Protein AF-A0A1C5CI65-F1 (afdb_monomer)

Nearest PDB structures (foldseek):
  3lof-assembly1_B  TM=4.273E-01  e=8.025E+00  Homo sapiens
  5iz2-assembly1_B  TM=3.175E-01  e=6.373E+00  Trichonephila clavipes

Structure (mmCIF, N/CA/C/O backbone):
data_AF-A0A1C5CI65-F1
#
_entry.id   AF-A0A1C5CI65-F1
#
loop_
_atom_site.group_PDB
_atom_site.id
_atom_site.type_symbol
_atom_site.label_atom_id
_atom_site.label_alt_id
_atom_site.label_comp_id
_atom_site.label_asym_id
_atom_site.label_entity_id
_atom_site.label_seq_id
_atom_site.pdbx_PDB_ins_code
_atom_site.Cartn_x
_atom_site.Cartn_y
_atom_site.Cartn_z
_atom_site.occupancy
_atom_site.B_iso_or_equiv
_atom_site.auth_seq_id
_atom_site.auth_comp_id
_atom_site.auth_asym_id
_atom_site.auth_atom_id
_atom_site.pdbx_PDB_model_num
ATOM 1 N N . MET A 1 1 ? -2.243 -20.666 37.952 1.00 48.06 1 MET A N 1
ATOM 2 C CA . MET A 1 1 ? -2.089 -19.317 37.384 1.00 48.06 1 MET A CA 1
ATOM 3 C C . MET A 1 1 ? -2.146 -19.504 35.888 1.00 48.06 1 MET A C 1
ATOM 5 O O . MET A 1 1 ? -1.160 -19.945 35.320 1.00 48.06 1 MET A O 1
ATOM 9 N N . SER A 1 2 ? -3.332 -19.354 35.304 1.00 51.12 2 SER A N 1
ATOM 10 C CA . SER A 1 2 ? -3.452 -19.287 33.848 1.00 51.12 2 SER A CA 1
ATOM 11 C C . SER A 1 2 ? -2.736 -18.017 33.397 1.00 51.12 2 SER A C 1
ATOM 13 O O . SER A 1 2 ? -2.937 -16.977 34.024 1.00 51.12 2 SER A O 1
ATOM 15 N N . ASP A 1 3 ? -1.868 -18.130 32.398 1.00 47.41 3 ASP A N 1
ATOM 16 C CA . ASP A 1 3 ? -1.256 -16.986 31.724 1.00 47.41 3 ASP A CA 1
ATOM 17 C C . ASP A 1 3 ? -2.387 -16.286 30.954 1.00 47.41 3 ASP A C 1
ATOM 19 O O . ASP A 1 3 ? -3.015 -16.945 30.121 1.00 47.41 3 ASP A O 1
ATOM 23 N N . PRO A 1 4 ? -2.781 -15.046 31.294 1.00 58.44 4 PRO A N 1
ATOM 24 C CA . PRO A 1 4 ? -3.797 -14.342 30.536 1.00 58.44 4 PRO A CA 1
ATOM 25 C C . PRO A 1 4 ? -3.146 -13.912 29.226 1.00 58.44 4 PRO A C 1
ATOM 27 O O . PRO A 1 4 ? -2.508 -12.865 29.159 1.00 58.44 4 PRO A O 1
ATOM 30 N N . ASP A 1 5 ? -3.259 -14.799 28.241 1.00 54.72 5 ASP A N 1
ATOM 31 C CA . ASP A 1 5 ? -3.178 -14.560 26.808 1.00 54.72 5 ASP A CA 1
ATOM 32 C C . ASP A 1 5 ? -3.011 -13.078 26.455 1.00 54.72 5 ASP A C 1
ATOM 34 O O . ASP A 1 5 ? -3.893 -12.259 26.720 1.00 54.72 5 ASP A O 1
ATOM 38 N N . ILE A 1 6 ? -1.876 -12.753 25.830 1.00 64.12 6 ILE A N 1
ATOM 39 C CA . ILE A 1 6 ? -1.660 -11.499 25.107 1.00 64.12 6 ILE A CA 1
ATOM 40 C C . ILE A 1 6 ? -2.736 -11.423 24.018 1.00 64.12 6 ILE A C 1
ATOM 42 O O . ILE A 1 6 ? -2.535 -11.837 22.876 1.00 64.12 6 ILE A O 1
ATOM 46 N N . GLU A 1 7 ? -3.921 -10.948 24.379 1.00 70.88 7 GLU A N 1
ATOM 47 C CA . GLU A 1 7 ? -4.958 -10.615 23.427 1.00 70.88 7 GLU A CA 1
ATOM 48 C C . GLU A 1 7 ? -4.461 -9.364 22.707 1.00 70.88 7 GLU A C 1
ATOM 50 O O . GLU A 1 7 ? -4.508 -8.252 23.231 1.00 70.88 7 GLU A O 1
ATOM 55 N N . VAL A 1 8 ? -3.852 -9.574 21.536 1.00 74.31 8 VAL A N 1
ATOM 56 C CA . VAL A 1 8 ? -3.401 -8.474 20.685 1.00 74.31 8 VAL A CA 1
ATOM 57 C C . VAL A 1 8 ? -4.632 -7.656 20.332 1.00 74.31 8 VAL A C 1
ATOM 59 O O . VAL A 1 8 ? -5.553 -8.178 19.692 1.00 74.31 8 VAL A O 1
ATOM 62 N N . ASP A 1 9 ? -4.613 -6.399 20.767 1.00 89.12 9 ASP A N 1
ATOM 63 C CA . ASP A 1 9 ? -5.658 -5.418 20.521 1.00 89.12 9 ASP A CA 1
ATOM 64 C C . ASP A 1 9 ? -6.093 -5.429 19.034 1.00 89.12 9 ASP A C 1
ATOM 66 O O . ASP A 1 9 ? -5.241 -5.541 18.140 1.00 89.12 9 ASP A O 1
ATOM 70 N N . PRO A 1 10 ? -7.407 -5.380 18.729 1.00 91.56 10 PRO A N 1
ATOM 71 C CA . PRO A 1 10 ? -7.894 -5.499 17.357 1.00 91.56 10 PRO A CA 1
ATOM 72 C C . PRO A 1 10 ? -7.297 -4.472 16.389 1.00 91.56 10 PRO A C 1
ATOM 74 O O . PRO A 1 10 ? -7.037 -4.821 15.236 1.00 91.56 10 PRO A O 1
ATOM 77 N N . LEU A 1 11 ? -7.041 -3.240 16.843 1.00 94.50 11 LEU A N 1
ATOM 78 C CA . LEU A 1 11 ? -6.411 -2.209 16.021 1.00 94.50 11 LEU A CA 1
ATOM 79 C C . LEU A 1 11 ? -4.948 -2.567 15.736 1.00 94.50 11 LEU A C 1
ATOM 81 O O . LEU A 1 11 ? -4.529 -2.511 14.580 1.00 94.50 11 LEU A O 1
ATOM 85 N N . GLU A 1 12 ? -4.192 -3.017 16.741 1.00 95.75 12 GLU A N 1
ATOM 86 C CA . GLU A 1 12 ? -2.820 -3.508 16.529 1.00 95.75 12 GLU A CA 1
ATOM 87 C C . GLU A 1 12 ? -2.777 -4.638 15.505 1.00 95.75 12 GLU A C 1
ATOM 89 O O . GLU A 1 12 ? -1.899 -4.670 14.645 1.00 95.75 12 GLU A O 1
ATOM 94 N N . ARG A 1 13 ? -3.745 -5.560 15.553 1.00 95.94 13 ARG A N 1
ATOM 95 C CA . ARG A 1 13 ? -3.826 -6.656 14.583 1.00 95.94 13 ARG A CA 1
ATOM 96 C C . ARG A 1 13 ? -4.032 -6.134 13.161 1.00 95.94 13 ARG A C 1
ATOM 98 O O . ARG A 1 13 ? -3.336 -6.584 12.258 1.00 95.94 13 ARG A O 1
ATOM 105 N N . VAL A 1 14 ? -4.941 -5.178 12.971 1.00 96.88 14 VAL A N 1
ATOM 106 C CA . VAL A 1 14 ? -5.204 -4.550 11.665 1.00 96.88 14 VAL A CA 1
ATOM 107 C C . VAL A 1 14 ? -3.958 -3.840 11.134 1.00 96.88 14 VAL A C 1
ATOM 109 O O . VAL A 1 14 ? -3.564 -4.065 9.990 1.00 96.88 14 VAL A O 1
ATOM 112 N N . LEU A 1 15 ? -3.300 -3.035 11.971 1.00 98.06 15 LEU A N 1
ATOM 113 C CA . LEU A 1 15 ? -2.089 -2.301 11.596 1.00 98.06 15 LEU A CA 1
ATOM 114 C C . LEU A 1 15 ? -0.927 -3.251 11.273 1.00 98.06 15 LEU A C 1
ATOM 116 O O . 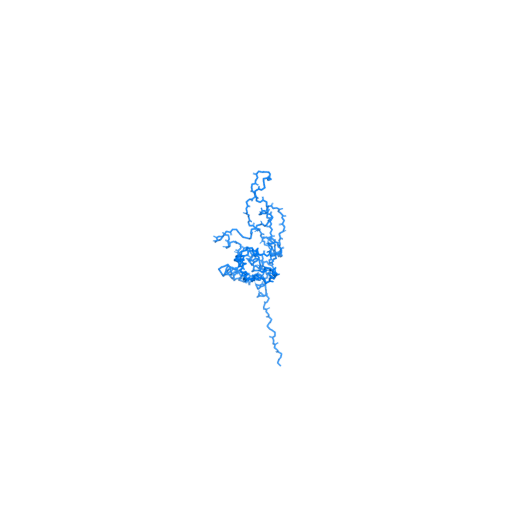LEU A 1 15 ? -0.226 -3.056 10.281 1.00 98.06 15 LEU A O 1
ATOM 120 N N . HIS A 1 16 ? -0.748 -4.314 12.060 1.00 98.19 16 HIS A N 1
ATOM 121 C CA . HIS A 1 16 ? 0.261 -5.340 11.801 1.00 98.19 16 HIS A CA 1
ATOM 122 C C . HIS A 1 16 ? -0.010 -6.123 10.518 1.00 98.19 16 HIS A C 1
ATOM 124 O O . HIS A 1 16 ? 0.928 -6.385 9.768 1.00 98.19 16 HIS A O 1
ATOM 130 N N . SER A 1 17 ? -1.268 -6.467 10.237 1.00 98.19 17 SER A N 1
ATOM 131 C CA . SER A 1 17 ? -1.641 -7.113 8.979 1.00 98.19 17 SER A CA 1
ATOM 132 C C . SER A 1 17 ? -1.355 -6.210 7.780 1.00 98.19 17 SER A C 1
ATOM 134 O O . SER A 1 17 ? -0.710 -6.659 6.838 1.00 98.19 17 SER A O 1
ATOM 136 N N . ALA A 1 18 ? -1.750 -4.935 7.829 1.00 98.56 18 ALA A N 1
ATOM 137 C CA . ALA A 1 18 ? -1.465 -3.979 6.759 1.00 98.56 18 ALA A CA 1
ATOM 138 C C . ALA A 1 18 ? 0.046 -3.804 6.526 1.00 98.56 18 ALA A C 1
ATOM 140 O O . ALA A 1 18 ? 0.506 -3.907 5.390 1.00 98.56 18 ALA A O 1
ATOM 141 N N . ARG A 1 19 ? 0.827 -3.631 7.605 1.00 98.75 19 ARG A N 1
ATOM 142 C CA . ARG A 1 19 ? 2.295 -3.567 7.545 1.00 98.75 19 ARG A CA 1
ATOM 143 C C . ARG A 1 19 ? 2.876 -4.801 6.856 1.00 98.75 19 ARG A C 1
ATOM 145 O O . ARG A 1 19 ? 3.703 -4.670 5.961 1.00 98.75 19 ARG A O 1
ATOM 152 N N . ALA A 1 20 ? 2.456 -5.995 7.275 1.00 98.69 20 ALA A N 1
ATOM 153 C CA . ALA A 1 20 ? 2.985 -7.247 6.745 1.00 98.69 20 ALA A CA 1
ATOM 154 C C . ALA A 1 20 ? 2.703 -7.413 5.244 1.00 98.69 20 ALA A C 1
ATOM 156 O O . ALA A 1 20 ? 3.600 -7.817 4.509 1.00 98.69 20 ALA A O 1
ATOM 157 N N . LEU A 1 21 ? 1.492 -7.070 4.791 1.00 98.81 21 LEU A N 1
ATOM 158 C CA . LEU A 1 21 ? 1.126 -7.140 3.375 1.00 98.81 21 LEU A CA 1
ATOM 159 C C . LEU A 1 21 ? 1.981 -6.184 2.535 1.00 98.81 21 LEU A C 1
ATOM 161 O O . LEU A 1 21 ? 2.608 -6.607 1.571 1.00 98.81 21 LEU A O 1
ATOM 165 N N . VAL A 1 22 ? 2.092 -4.917 2.934 1.00 98.75 22 VAL A N 1
ATOM 166 C CA . VAL A 1 22 ? 2.870 -3.936 2.160 1.00 98.75 22 VAL A CA 1
ATOM 167 C C . VAL A 1 22 ? 4.363 -4.272 2.162 1.00 98.75 22 VAL A C 1
ATOM 169 O O . VAL A 1 22 ? 5.015 -4.163 1.128 1.00 98.75 22 VAL A O 1
ATOM 172 N N . LEU A 1 23 ? 4.916 -4.766 3.275 1.00 98.75 23 LEU A N 1
ATOM 173 C CA . LEU A 1 23 ? 6.298 -5.256 3.300 1.00 98.75 23 LEU A CA 1
ATOM 174 C C . LEU A 1 23 ? 6.515 -6.447 2.359 1.00 98.75 23 LEU A C 1
ATOM 176 O O . LEU A 1 23 ? 7.561 -6.510 1.718 1.00 98.75 23 LEU A O 1
ATOM 180 N N . ALA A 1 24 ? 5.554 -7.368 2.248 1.00 98.62 24 ALA A N 1
ATOM 181 C CA . ALA A 1 24 ? 5.656 -8.494 1.321 1.00 98.62 24 ALA A CA 1
ATOM 182 C C . ALA A 1 24 ? 5.754 -8.022 -0.140 1.00 98.62 24 ALA A C 1
ATOM 184 O O . ALA A 1 24 ? 6.587 -8.523 -0.894 1.00 98.62 24 ALA A O 1
ATOM 185 N N . ASP A 1 25 ? 4.972 -7.011 -0.517 1.00 98.62 25 ASP A N 1
ATOM 186 C CA . ASP A 1 25 ? 5.027 -6.409 -1.851 1.00 98.62 25 ASP A CA 1
ATOM 187 C C . ASP A 1 25 ? 6.324 -5.637 -2.102 1.00 98.62 25 ASP A C 1
ATOM 189 O O . ASP A 1 25 ? 6.906 -5.733 -3.181 1.00 98.62 25 ASP A O 1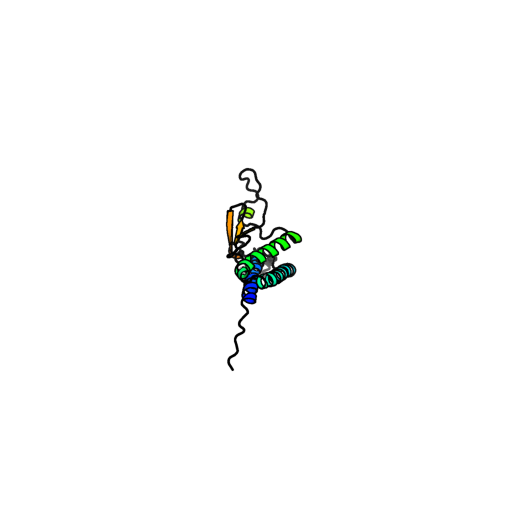
ATOM 193 N N . LEU A 1 26 ? 6.817 -4.901 -1.104 1.00 98.31 26 LEU A N 1
ATOM 194 C CA . LEU A 1 26 ? 8.100 -4.200 -1.196 1.00 98.31 26 LEU A CA 1
ATOM 195 C C . LEU A 1 26 ? 9.274 -5.173 -1.353 1.00 98.31 26 LEU A C 1
ATOM 197 O O . LEU A 1 26 ? 10.230 -4.861 -2.060 1.00 98.31 26 LEU A O 1
ATOM 201 N N . ILE A 1 27 ? 9.211 -6.340 -0.703 1.00 98.00 27 ILE A N 1
ATOM 202 C CA . ILE A 1 27 ? 10.197 -7.416 -0.873 1.00 98.00 27 ILE A CA 1
ATOM 203 C C . ILE A 1 27 ? 10.096 -7.997 -2.284 1.00 98.00 27 ILE A C 1
ATOM 205 O O . ILE A 1 27 ? 11.115 -8.158 -2.945 1.00 98.00 27 ILE A O 1
ATOM 209 N N . ALA A 1 28 ? 8.881 -8.271 -2.765 1.00 96.62 28 ALA A N 1
ATOM 210 C CA . ALA A 1 28 ? 8.660 -8.781 -4.116 1.00 96.62 28 ALA A CA 1
ATOM 211 C C . ALA A 1 28 ? 9.140 -7.810 -5.208 1.00 96.62 28 ALA A C 1
ATOM 213 O O . ALA A 1 28 ? 9.624 -8.243 -6.245 1.00 96.62 28 ALA A O 1
ATOM 214 N N . GLY A 1 29 ? 9.014 -6.504 -4.971 1.00 95.31 29 GLY A N 1
ATOM 215 C CA . GLY A 1 29 ? 9.515 -5.459 -5.861 1.00 95.31 29 GLY A CA 1
ATOM 216 C C . GLY A 1 29 ? 10.974 -5.059 -5.629 1.00 95.31 29 GLY A C 1
ATOM 217 O O . GLY A 1 29 ? 11.377 -4.040 -6.177 1.00 95.31 29 GLY A O 1
ATOM 218 N N . ASP A 1 30 ? 11.723 -5.786 -4.792 1.00 95.38 30 ASP A N 1
ATOM 219 C CA . ASP A 1 30 ? 13.134 -5.535 -4.445 1.00 95.38 30 ASP A CA 1
ATOM 220 C C . ASP A 1 30 ? 13.447 -4.094 -3.980 1.00 95.38 30 ASP A C 1
ATOM 222 O O . ASP A 1 30 ? 14.465 -3.485 -4.306 1.00 95.38 30 ASP A O 1
ATOM 226 N N . VAL A 1 31 ? 12.545 -3.505 -3.189 1.00 96.75 31 VAL A N 1
ATOM 227 C CA . VAL A 1 31 ? 12.685 -2.132 -2.660 1.00 96.75 31 VAL A CA 1
ATOM 228 C C . VAL A 1 31 ? 12.605 -2.054 -1.132 1.00 96.75 31 VAL A C 1
ATOM 230 O O . VAL A 1 31 ? 12.602 -0.958 -0.570 1.00 96.75 31 VAL A O 1
ATOM 233 N N . ALA A 1 32 ? 12.595 -3.189 -0.426 1.00 96.06 32 ALA A N 1
ATOM 234 C CA . ALA A 1 32 ? 12.461 -3.285 1.035 1.00 96.06 32 ALA A CA 1
ATOM 235 C C . ALA A 1 32 ? 13.728 -2.888 1.836 1.00 96.06 32 ALA A C 1
ATOM 237 O O . ALA A 1 32 ? 14.126 -3.558 2.790 1.00 96.06 32 ALA A O 1
ATOM 238 N N . ARG A 1 33 ? 14.373 -1.776 1.475 1.00 95.31 33 ARG A N 1
ATOM 239 C CA . ARG A 1 33 ? 15.503 -1.192 2.221 1.00 95.31 33 ARG A CA 1
ATOM 240 C C . ARG A 1 33 ? 15.036 -0.366 3.420 1.00 95.31 33 ARG A C 1
ATOM 242 O O . ARG A 1 33 ? 13.892 0.083 3.478 1.00 95.31 33 ARG A O 1
ATOM 249 N N . ALA A 1 34 ? 15.942 -0.115 4.363 1.00 97.38 34 ALA A N 1
ATOM 250 C CA . ALA A 1 34 ? 15.631 0.514 5.650 1.00 97.38 34 ALA A CA 1
ATOM 251 C C . ALA A 1 34 ? 14.878 1.854 5.536 1.00 97.38 34 ALA A C 1
ATOM 253 O O . ALA A 1 34 ? 13.934 2.098 6.291 1.00 97.38 34 ALA A O 1
ATOM 254 N N . GLU A 1 35 ? 15.242 2.719 4.583 1.00 96.94 35 GLU A N 1
ATOM 255 C CA . GLU A 1 35 ? 14.556 4.008 4.431 1.00 96.94 35 GLU A CA 1
ATOM 256 C C . GLU A 1 35 ? 13.148 3.849 3.843 1.00 96.94 35 GLU A C 1
ATOM 258 O O . GLU A 1 35 ? 12.290 4.675 4.127 1.00 96.94 35 GLU A O 1
ATOM 263 N N . VAL A 1 36 ? 12.886 2.791 3.067 1.00 97.88 36 VAL A N 1
ATOM 264 C CA . VAL A 1 36 ? 11.545 2.482 2.541 1.00 97.88 36 VAL A CA 1
ATOM 265 C C . VAL A 1 36 ? 10.682 1.842 3.619 1.00 97.88 36 VAL A C 1
ATOM 267 O O . VAL A 1 36 ? 9.533 2.231 3.786 1.00 97.88 36 VAL A O 1
ATOM 270 N N . VAL A 1 37 ? 11.245 0.943 4.430 1.00 97.75 37 VAL A N 1
ATOM 271 C CA . VAL A 1 37 ? 10.551 0.409 5.614 1.00 97.75 37 VAL A CA 1
ATOM 272 C C . VAL A 1 37 ? 10.151 1.545 6.562 1.00 97.75 37 VAL A C 1
ATOM 274 O O . VAL A 1 37 ? 9.060 1.524 7.118 1.00 97.75 37 VAL A O 1
ATOM 277 N N . SER A 1 38 ? 10.976 2.589 6.681 1.00 98.19 38 SER A N 1
ATOM 278 C CA . SER A 1 38 ? 10.626 3.778 7.469 1.00 98.19 38 SER A CA 1
ATOM 279 C C . SER A 1 38 ? 9.384 4.508 6.932 1.00 98.19 38 SER A C 1
ATOM 281 O O . SER A 1 38 ? 8.601 5.009 7.734 1.00 98.19 38 SER A O 1
ATOM 283 N N . LEU A 1 39 ? 9.168 4.527 5.608 1.00 98.38 39 LEU A N 1
ATOM 284 C CA . LEU A 1 39 ? 7.939 5.067 5.006 1.00 98.38 39 LEU A CA 1
ATOM 285 C C . LEU A 1 39 ? 6.716 4.243 5.414 1.00 98.38 39 LEU A C 1
ATOM 287 O O . LEU A 1 39 ? 5.697 4.814 5.782 1.00 98.38 39 LEU A O 1
ATOM 291 N N . VAL A 1 40 ? 6.831 2.910 5.419 1.00 98.62 40 VAL A N 1
ATOM 292 C CA . VAL A 1 40 ? 5.745 2.020 5.867 1.00 98.62 40 VAL A CA 1
ATOM 293 C C . VAL A 1 40 ? 5.361 2.325 7.313 1.00 98.62 40 VAL A C 1
ATOM 295 O O . VAL A 1 40 ? 4.178 2.425 7.632 1.00 98.62 40 VAL A O 1
ATOM 298 N N . GLU A 1 41 ? 6.345 2.504 8.195 1.00 98.44 41 GLU A N 1
ATOM 299 C CA . GLU A 1 41 ? 6.080 2.815 9.602 1.00 98.44 41 GLU A CA 1
ATOM 300 C C . GLU A 1 41 ? 5.447 4.200 9.798 1.00 98.44 41 GLU A C 1
ATOM 302 O O . GLU A 1 41 ? 4.585 4.365 10.668 1.00 98.44 41 GLU A O 1
ATOM 307 N N . GLU A 1 42 ? 5.822 5.184 8.979 1.00 98.19 42 GLU A N 1
ATOM 308 C CA . GLU A 1 42 ? 5.180 6.501 8.946 1.00 98.19 42 GLU A CA 1
ATOM 309 C C . GLU A 1 42 ? 3.707 6.380 8.520 1.00 98.19 42 GLU A C 1
ATOM 311 O O . GLU A 1 42 ? 2.817 6.831 9.247 1.00 98.19 42 GLU A O 1
ATOM 316 N N . SER A 1 43 ? 3.430 5.674 7.419 1.00 98.38 43 SER A N 1
ATOM 317 C CA . SER A 1 43 ? 2.070 5.406 6.936 1.00 98.38 43 SER A CA 1
ATOM 318 C C . SER A 1 43 ? 1.225 4.675 7.983 1.00 98.38 43 SER A C 1
ATOM 320 O O . SER A 1 43 ? 0.118 5.106 8.302 1.00 98.38 43 SER A O 1
ATOM 322 N N . VAL A 1 44 ? 1.744 3.608 8.599 1.00 98.38 44 VAL A N 1
ATOM 323 C CA . VAL A 1 44 ? 1.042 2.858 9.659 1.00 98.38 44 VAL A CA 1
ATOM 324 C C . VAL A 1 44 ? 0.740 3.750 10.867 1.00 98.38 44 VAL A C 1
ATOM 326 O O . VAL A 1 44 ? -0.359 3.684 11.423 1.00 98.38 44 VAL A O 1
ATOM 329 N N . SER A 1 45 ? 1.675 4.621 11.255 1.00 96.62 45 SER A N 1
ATOM 330 C CA . SER A 1 45 ? 1.476 5.571 12.355 1.00 96.62 45 SER A CA 1
ATOM 331 C C . SER A 1 45 ? 0.373 6.586 12.039 1.00 96.62 45 SER A C 1
ATOM 333 O O . SER A 1 45 ? -0.479 6.848 12.890 1.00 96.62 45 SER A O 1
ATOM 335 N N . HIS A 1 46 ? 0.328 7.104 10.808 1.00 95.75 46 HIS A N 1
ATOM 336 C CA . HIS A 1 46 ? -0.759 7.971 10.348 1.00 95.75 46 HIS A CA 1
ATOM 337 C C . HIS A 1 46 ? -2.110 7.239 10.330 1.00 95.75 46 HIS A C 1
ATOM 339 O O . HIS A 1 46 ? -3.119 7.789 10.785 1.00 95.75 46 HIS A O 1
ATOM 345 N N . ARG A 1 47 ? -2.145 5.979 9.871 1.00 97.62 47 ARG A N 1
ATOM 346 C CA . ARG A 1 47 ? -3.390 5.197 9.810 1.00 97.62 47 ARG A CA 1
ATOM 347 C C . ARG A 1 47 ? -3.897 4.741 11.170 1.00 97.62 47 ARG A C 1
ATOM 349 O O . ARG A 1 47 ? -5.112 4.658 11.324 1.00 97.62 47 ARG A O 1
ATOM 356 N N . ARG A 1 48 ? -3.031 4.542 12.172 1.00 97.25 48 ARG A N 1
ATOM 357 C CA . ARG A 1 48 ? -3.470 4.317 13.561 1.00 97.25 48 ARG A CA 1
ATOM 358 C C . ARG A 1 48 ? -4.421 5.418 14.005 1.00 97.25 48 ARG A C 1
ATOM 360 O O . ARG A 1 48 ? -5.557 5.129 14.370 1.00 97.25 48 ARG A O 1
ATOM 367 N N . TRP A 1 49 ? -3.956 6.666 13.949 1.00 93.19 49 TRP A N 1
ATOM 368 C CA . TRP A 1 49 ? -4.743 7.805 14.414 1.00 93.19 49 TRP A CA 1
ATOM 369 C C . TRP A 1 49 ? -6.079 7.892 13.671 1.00 93.19 49 TRP A C 1
ATOM 371 O O . TRP A 1 49 ? -7.119 8.133 14.277 1.00 93.19 49 TRP A O 1
ATOM 381 N N . TRP A 1 50 ? -6.066 7.633 12.363 1.00 94.19 50 TRP A N 1
ATOM 382 C CA . TRP A 1 50 ? -7.269 7.653 11.540 1.00 94.19 50 TRP A CA 1
ATOM 383 C C . TRP A 1 50 ? -8.305 6.595 11.965 1.00 94.19 50 TRP A C 1
ATOM 385 O O . TRP A 1 50 ? -9.475 6.936 12.132 1.00 94.19 50 TRP A O 1
ATOM 395 N N . VAL A 1 51 ? -7.894 5.346 12.222 1.00 95.81 51 VAL A N 1
ATOM 396 C CA . VAL A 1 51 ? -8.812 4.287 12.694 1.00 95.81 51 VAL A CA 1
ATOM 397 C C . VAL A 1 51 ? -9.283 4.537 14.128 1.00 95.81 51 VAL A C 1
ATOM 399 O O . VAL A 1 51 ? -10.423 4.229 14.458 1.00 95.81 51 VAL A O 1
ATOM 402 N N . GLU A 1 52 ? -8.457 5.145 14.983 1.00 94.25 52 GLU A N 1
ATOM 403 C CA . GLU A 1 52 ? -8.897 5.567 16.321 1.00 94.25 52 GLU A CA 1
ATOM 404 C C . GLU A 1 52 ? -10.047 6.585 16.249 1.00 94.25 52 GLU A C 1
ATOM 406 O O . GLU A 1 52 ? -10.921 6.584 17.115 1.00 94.25 52 GLU A O 1
ATOM 411 N N . GLN A 1 53 ? -10.076 7.433 15.212 1.00 94.88 53 GLN A N 1
ATOM 412 C CA . GLN A 1 53 ? -11.195 8.351 14.970 1.00 94.88 53 GLN A CA 1
ATOM 413 C C . GLN A 1 53 ? -12.376 7.677 14.255 1.00 94.88 53 GLN A C 1
ATOM 415 O O . GLN A 1 53 ? -13.518 8.101 14.439 1.00 94.88 53 GLN A O 1
ATOM 420 N N . TRP A 1 54 ? -12.116 6.646 13.446 1.00 95.12 54 TRP A N 1
ATOM 421 C CA . TRP A 1 54 ? -13.129 5.921 12.682 1.00 95.12 54 TRP A CA 1
ATOM 422 C C . TRP A 1 54 ? -12.851 4.406 12.634 1.00 95.12 54 TRP A C 1
ATOM 424 O O . TRP A 1 54 ? -12.220 3.916 11.691 1.00 95.12 54 TRP A O 1
ATOM 434 N N . PRO A 1 55 ? -13.333 3.638 13.632 1.00 94.12 55 PRO A N 1
ATOM 435 C CA . PRO A 1 55 ? -13.019 2.214 13.759 1.00 94.12 55 PRO A CA 1
ATOM 436 C C . PRO A 1 55 ? -13.477 1.351 12.579 1.00 94.12 55 PRO A C 1
ATOM 438 O O . PRO A 1 55 ? -12.803 0.385 12.225 1.00 94.12 55 PRO A O 1
ATOM 441 N N . GLU A 1 56 ? -14.592 1.695 11.927 1.00 94.00 56 GLU A N 1
ATOM 442 C CA . GLU A 1 56 ? -15.081 0.975 10.744 1.00 94.00 56 GLU A CA 1
ATOM 443 C C . GLU A 1 56 ? -14.115 1.089 9.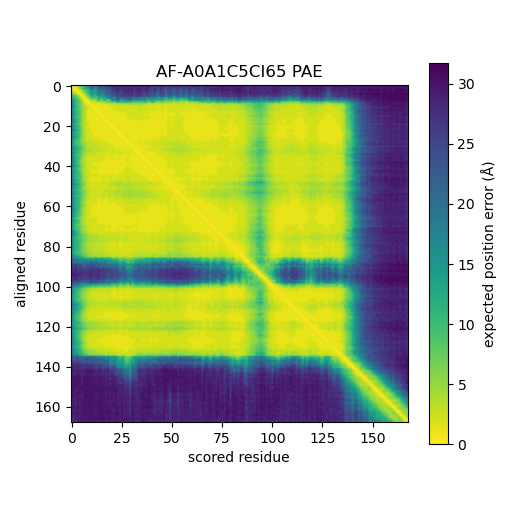554 1.00 94.00 56 GLU A C 1
ATOM 445 O O . GLU A 1 56 ? -14.107 0.227 8.675 1.00 94.00 56 GLU A O 1
ATOM 450 N N . GLY A 1 57 ? -13.249 2.106 9.558 1.00 95.69 57 GLY A N 1
ATOM 451 C CA . GLY A 1 57 ? -12.185 2.282 8.580 1.00 95.69 57 GLY A CA 1
ATOM 452 C C . GLY A 1 57 ? -11.107 1.191 8.622 1.00 95.69 57 GLY A C 1
ATOM 453 O O . GLY A 1 57 ? -10.320 1.082 7.683 1.00 95.69 57 GLY A O 1
ATOM 454 N N . ALA A 1 58 ? -11.077 0.340 9.655 1.00 97.00 58 ALA A N 1
ATOM 455 C CA . ALA A 1 58 ? -10.119 -0.760 9.789 1.00 97.00 58 ALA A CA 1
ATOM 456 C C . ALA A 1 58 ? -10.003 -1.634 8.525 1.00 97.00 58 ALA A C 1
ATOM 458 O O . ALA A 1 58 ? -8.909 -2.075 8.174 1.00 97.00 58 ALA A O 1
ATOM 459 N N . ALA A 1 59 ? -11.110 -1.844 7.808 1.00 96.69 59 ALA A N 1
ATOM 460 C CA . ALA A 1 59 ? -11.130 -2.648 6.588 1.00 96.69 59 ALA A CA 1
ATOM 461 C C . ALA A 1 59 ? -10.344 -2.027 5.415 1.00 96.69 59 ALA A C 1
ATOM 463 O O . ALA A 1 59 ? -10.019 -2.737 4.468 1.00 96.69 59 ALA A O 1
ATOM 464 N N . TYR A 1 60 ? -10.036 -0.726 5.462 1.00 97.81 60 TYR A N 1
ATOM 465 C CA . TYR A 1 60 ? -9.424 0.026 4.354 1.00 97.81 60 TYR A CA 1
ATOM 466 C C . TYR A 1 60 ? -7.930 0.276 4.572 1.00 97.81 60 TYR A C 1
ATOM 468 O O . TYR A 1 60 ? -7.226 0.714 3.666 1.00 97.81 60 TYR A O 1
ATOM 476 N N . VAL A 1 61 ? -7.430 -0.009 5.779 1.00 98.31 61 VAL A N 1
ATOM 477 C CA . VAL A 1 61 ? -6.068 0.335 6.207 1.00 98.31 61 VAL A CA 1
ATOM 478 C C . VAL A 1 61 ? -5.015 -0.258 5.280 1.00 98.31 61 VAL A C 1
ATOM 480 O O . VAL A 1 61 ? -4.074 0.441 4.932 1.00 98.31 61 VAL A O 1
ATOM 483 N N . ALA A 1 62 ? -5.171 -1.510 4.842 1.00 98.56 62 ALA A N 1
ATOM 484 C CA . ALA A 1 62 ? -4.199 -2.135 3.944 1.00 98.56 62 ALA A CA 1
ATOM 485 C C . ALA A 1 62 ? -4.058 -1.370 2.615 1.00 98.56 62 ALA A C 1
ATOM 487 O O . ALA A 1 62 ? -2.938 -1.118 2.178 1.00 98.56 62 ALA A O 1
ATOM 488 N N . GLY A 1 63 ? -5.178 -0.945 2.017 1.00 98.62 63 GLY A N 1
ATOM 489 C CA . GLY A 1 63 ? -5.178 -0.185 0.766 1.00 98.62 63 GLY A CA 1
ATOM 490 C C . GLY A 1 63 ? -4.604 1.216 0.948 1.00 98.62 63 GLY A C 1
ATOM 491 O O . GLY A 1 63 ? -3.780 1.648 0.151 1.00 98.62 63 GLY A O 1
ATOM 492 N N . LEU A 1 64 ? -4.967 1.891 2.042 1.00 98.50 64 LEU A N 1
ATOM 493 C CA . LEU A 1 64 ? -4.462 3.231 2.349 1.00 98.50 64 LEU A CA 1
ATOM 494 C C . LEU A 1 64 ? -2.962 3.238 2.669 1.00 98.50 64 LEU A C 1
ATOM 496 O O . LEU A 1 64 ? -2.258 4.134 2.223 1.00 98.50 64 LEU A O 1
ATOM 500 N N . VAL A 1 65 ? -2.448 2.242 3.403 1.00 98.75 65 VAL A N 1
ATOM 501 C CA . VAL A 1 65 ? -0.999 2.128 3.650 1.00 98.75 65 VAL A CA 1
ATOM 502 C C . VAL A 1 65 ? -0.254 1.873 2.338 1.00 98.75 65 VAL A C 1
ATOM 504 O O . VAL A 1 65 ? 0.797 2.470 2.125 1.00 98.75 65 VAL A O 1
ATOM 507 N N . ALA A 1 66 ? -0.785 1.023 1.452 1.00 98.75 66 ALA A N 1
ATOM 508 C CA . ALA A 1 66 ? -0.176 0.774 0.146 1.00 98.75 66 ALA A CA 1
ATOM 509 C C . ALA A 1 66 ? -0.102 2.054 -0.708 1.00 98.75 66 ALA A C 1
ATOM 511 O O . ALA A 1 66 ? 0.956 2.340 -1.267 1.00 98.75 66 ALA A O 1
ATOM 512 N N . GLN A 1 67 ? -1.180 2.845 -0.741 1.00 98.69 67 GLN A N 1
ATOM 513 C CA . GLN A 1 67 ? -1.228 4.144 -1.425 1.00 98.69 67 GLN A CA 1
ATOM 514 C C . GLN A 1 67 ? -0.253 5.156 -0.813 1.00 98.69 67 GLN A C 1
ATOM 516 O O . GLN A 1 67 ? 0.570 5.712 -1.530 1.00 98.69 67 GLN A O 1
ATOM 521 N N . ASP A 1 68 ? -0.256 5.328 0.515 1.00 98.62 68 ASP A N 1
ATOM 522 C CA . ASP A 1 68 ? 0.656 6.258 1.198 1.00 98.62 68 ASP A CA 1
ATOM 523 C C . ASP A 1 68 ? 2.136 5.932 0.891 1.00 98.62 68 ASP A C 1
ATOM 525 O O . ASP A 1 68 ? 2.961 6.825 0.687 1.00 98.62 68 ASP A O 1
ATOM 529 N N . VAL A 1 69 ? 2.489 4.640 0.871 1.00 98.69 69 VAL A N 1
ATOM 530 C CA . VAL A 1 69 ? 3.850 4.180 0.554 1.00 98.69 69 VAL A CA 1
ATOM 531 C C . VAL A 1 69 ? 4.172 4.398 -0.920 1.00 98.69 69 VAL A C 1
ATOM 533 O O . VAL A 1 69 ? 5.278 4.836 -1.236 1.00 98.69 69 VAL A O 1
ATOM 536 N N . GLN A 1 70 ? 3.226 4.117 -1.816 1.00 98.38 70 GLN A N 1
ATOM 537 C CA . GLN A 1 70 ? 3.372 4.385 -3.242 1.00 98.38 70 GLN A CA 1
ATOM 538 C C . GLN A 1 70 ? 3.615 5.874 -3.510 1.00 98.38 70 GLN A C 1
ATOM 540 O O . GLN A 1 70 ? 4.556 6.201 -4.233 1.00 98.38 70 GLN A O 1
ATOM 545 N N . ASP A 1 71 ? 2.840 6.763 -2.895 1.00 98.06 71 ASP A N 1
ATOM 546 C CA . ASP A 1 71 ? 2.999 8.211 -3.031 1.00 98.06 71 ASP A CA 1
ATOM 547 C C . ASP A 1 71 ? 4.376 8.659 -2.530 1.00 98.06 71 ASP A C 1
ATOM 549 O O . ASP A 1 71 ? 5.128 9.334 -3.240 1.00 98.06 71 ASP A O 1
ATOM 553 N N . ALA A 1 72 ? 4.779 8.197 -1.344 1.00 98.12 72 ALA A N 1
ATOM 554 C CA . ALA A 1 72 ? 6.082 8.530 -0.778 1.00 98.12 72 ALA A CA 1
ATOM 555 C C . ALA A 1 72 ? 7.259 7.994 -1.620 1.00 98.12 72 ALA A C 1
ATOM 557 O O . ALA A 1 72 ? 8.307 8.644 -1.721 1.00 98.12 72 ALA A O 1
ATOM 558 N N . LEU A 1 73 ? 7.111 6.815 -2.232 1.00 97.81 73 LEU A N 1
ATOM 559 C CA . LEU A 1 73 ? 8.087 6.276 -3.179 1.00 97.81 73 LEU A CA 1
ATOM 560 C C . LEU A 1 73 ? 8.106 7.088 -4.475 1.00 97.81 73 LEU A C 1
ATOM 562 O O . LEU A 1 73 ? 9.196 7.419 -4.944 1.00 97.81 73 LEU A O 1
ATOM 566 N N . MET A 1 74 ? 6.944 7.473 -5.006 1.00 96.19 74 MET A N 1
ATOM 567 C CA . MET A 1 74 ? 6.829 8.284 -6.217 1.00 96.19 74 MET A CA 1
ATOM 568 C C . MET A 1 74 ? 7.574 9.609 -6.078 1.00 96.19 74 MET A C 1
ATOM 570 O O . MET A 1 74 ? 8.336 9.981 -6.971 1.00 96.19 74 MET A O 1
ATOM 574 N N . GLU A 1 75 ? 7.416 10.282 -4.941 1.00 96.44 75 GLU A N 1
ATOM 575 C CA . GLU A 1 75 ? 8.074 11.558 -4.663 1.00 96.44 75 GLU A CA 1
ATOM 576 C C . GLU A 1 75 ? 9.602 11.444 -4.528 1.00 96.44 75 GLU A C 1
ATOM 578 O O . GLU A 1 75 ? 10.325 12.370 -4.901 1.00 96.44 75 GLU A O 1
ATOM 583 N N . ARG A 1 76 ? 10.115 10.333 -3.977 1.00 95.62 76 ARG A N 1
ATOM 584 C CA . ARG A 1 76 ? 11.536 10.209 -3.584 1.00 95.62 76 ARG A CA 1
ATOM 585 C C . ARG A 1 76 ? 12.385 9.359 -4.525 1.00 95.62 76 ARG A C 1
ATOM 587 O O . ARG A 1 76 ? 13.581 9.611 -4.660 1.00 95.62 76 ARG A O 1
ATOM 594 N N . TYR A 1 77 ? 11.795 8.330 -5.115 1.00 94.62 77 TYR A N 1
ATOM 595 C CA . TYR A 1 77 ? 12.497 7.259 -5.828 1.00 94.62 77 TYR A CA 1
ATOM 596 C C . TYR A 1 77 ? 11.889 6.949 -7.200 1.00 94.62 77 TYR A C 1
ATOM 598 O O . TYR A 1 77 ? 12.556 6.333 -8.027 1.00 94.62 77 TYR A O 1
ATOM 606 N N . GLY A 1 78 ? 10.668 7.417 -7.464 1.00 94.19 78 GLY A N 1
ATOM 607 C CA . GLY A 1 78 ? 9.959 7.217 -8.720 1.00 94.19 78 GLY A CA 1
ATOM 608 C C . GLY A 1 78 ? 8.861 6.159 -8.626 1.00 94.19 78 GLY A C 1
ATOM 609 O O . GLY A 1 78 ? 8.449 5.738 -7.548 1.00 94.19 78 GLY A O 1
ATOM 610 N N . ARG A 1 79 ? 8.339 5.772 -9.791 1.00 95.19 79 ARG A N 1
ATOM 611 C CA . ARG A 1 79 ? 7.141 4.934 -9.925 1.00 95.19 79 ARG A CA 1
ATOM 612 C C . ARG A 1 79 ? 7.354 3.548 -9.316 1.00 95.19 79 ARG A C 1
ATOM 614 O O . ARG A 1 79 ? 8.291 2.848 -9.690 1.00 95.19 79 ARG A O 1
ATOM 621 N N . TRP A 1 80 ? 6.435 3.137 -8.452 1.00 96.62 80 TRP A N 1
ATOM 622 C CA . TRP A 1 80 ? 6.396 1.799 -7.872 1.00 96.62 80 TRP A CA 1
ATOM 623 C C . TRP A 1 80 ? 4.954 1.423 -7.483 1.00 96.62 80 TRP A C 1
ATOM 625 O O . TRP A 1 80 ? 4.206 2.317 -7.085 1.00 96.62 80 TRP A O 1
ATOM 635 N N . PRO A 1 81 ? 4.558 0.139 -7.560 1.00 96.62 81 PRO A N 1
ATOM 636 C CA . PRO A 1 81 ? 5.249 -0.942 -8.266 1.00 96.62 81 PRO A CA 1
ATOM 637 C C . PRO A 1 81 ? 5.051 -0.786 -9.777 1.00 96.62 81 PRO A C 1
ATOM 639 O O . PRO A 1 81 ? 3.985 -0.367 -10.223 1.00 96.62 81 PRO A O 1
ATOM 642 N N . LEU A 1 82 ? 6.071 -1.095 -10.580 1.00 94.88 82 LEU A N 1
ATOM 643 C CA . LEU A 1 82 ? 5.930 -1.036 -12.036 1.00 94.88 82 LEU A CA 1
ATOM 644 C C . LEU A 1 82 ? 5.000 -2.144 -12.537 1.00 94.88 82 LEU A C 1
ATOM 646 O O . LEU A 1 82 ? 5.016 -3.264 -12.032 1.00 94.88 82 LEU A O 1
ATOM 650 N N . CYS A 1 83 ? 4.194 -1.823 -13.546 1.00 94.62 83 CYS A N 1
ATOM 651 C CA . CYS A 1 83 ? 3.261 -2.765 -14.143 1.00 94.62 83 CYS A CA 1
ATOM 652 C C . CYS A 1 83 ? 3.995 -3.851 -14.951 1.00 94.62 83 CYS A C 1
ATOM 654 O O . CYS A 1 83 ? 4.568 -3.519 -15.993 1.00 94.62 83 CYS A O 1
ATOM 656 N N . PRO A 1 84 ? 3.922 -5.142 -14.563 1.00 91.12 84 PRO A N 1
ATOM 657 C CA . PRO A 1 84 ? 4.590 -6.211 -15.307 1.00 91.12 84 PRO A CA 1
ATOM 658 C C . PRO A 1 84 ? 3.963 -6.427 -16.691 1.00 91.12 84 PRO A C 1
ATOM 660 O O . PRO A 1 84 ? 4.676 -6.639 -17.663 1.00 91.12 84 PRO A O 1
ATOM 663 N N . VAL A 1 85 ? 2.638 -6.270 -16.814 1.00 89.12 85 VAL A N 1
ATOM 664 C CA . VAL A 1 85 ? 1.907 -6.460 -18.082 1.00 89.12 85 VAL A CA 1
ATOM 665 C C . VAL A 1 85 ? 2.386 -5.495 -19.161 1.00 89.12 85 VAL A C 1
ATOM 667 O O . VAL A 1 85 ? 2.519 -5.876 -20.318 1.00 89.12 85 VAL A O 1
ATOM 670 N N . CYS A 1 86 ? 2.638 -4.237 -18.799 1.00 87.00 86 CYS A N 1
ATOM 671 C CA . CYS A 1 86 ? 3.060 -3.241 -19.779 1.00 87.00 86 CYS A CA 1
ATOM 672 C C . CYS A 1 86 ? 4.578 -3.167 -19.944 1.00 87.00 86 CYS A C 1
ATOM 674 O O . CYS A 1 86 ? 5.016 -2.807 -21.034 1.00 87.00 86 CYS A O 1
ATOM 676 N N . ALA A 1 87 ? 5.355 -3.587 -18.940 1.00 80.00 87 ALA A N 1
ATOM 677 C CA . ALA A 1 87 ? 6.798 -3.780 -19.078 1.00 80.00 87 ALA A CA 1
ATOM 678 C C . ALA A 1 87 ? 7.141 -4.878 -20.107 1.00 80.00 87 ALA A C 1
ATOM 680 O O . ALA A 1 87 ? 8.113 -4.766 -20.842 1.00 80.00 87 ALA A O 1
ATOM 681 N N . GLU A 1 88 ? 6.323 -5.924 -20.244 1.00 68.81 88 GLU A N 1
ATOM 682 C CA . GLU A 1 88 ? 6.528 -6.941 -21.291 1.00 68.81 88 GLU A CA 1
ATOM 683 C C . GLU A 1 88 ? 6.240 -6.427 -22.714 1.00 68.81 88 GLU A C 1
ATOM 685 O O . GLU A 1 88 ? 6.665 -7.031 -23.698 1.00 68.81 88 GLU A O 1
ATOM 690 N N . THR A 1 89 ? 5.516 -5.312 -22.835 1.00 64.06 89 THR A N 1
ATOM 691 C CA . THR A 1 89 ? 5.111 -4.722 -24.123 1.00 64.06 89 THR A CA 1
ATOM 692 C C . THR A 1 89 ? 5.978 -3.539 -24.556 1.00 64.06 89 THR A C 1
ATOM 694 O O . THR A 1 89 ? 5.681 -2.910 -25.574 1.00 64.06 89 THR A O 1
ATOM 697 N N . GLU A 1 90 ? 7.038 -3.215 -23.806 1.00 59.47 90 GLU A N 1
ATOM 698 C CA . GLU A 1 90 ? 7.960 -2.126 -24.148 1.00 59.47 90 GLU A CA 1
ATOM 699 C C . GLU A 1 90 ? 8.547 -2.353 -25.555 1.00 59.47 90 GLU A C 1
ATOM 701 O O . GLU A 1 90 ? 9.045 -3.432 -25.878 1.00 59.47 90 GLU A O 1
ATOM 706 N N . GLY A 1 91 ? 8.469 -1.339 -26.421 1.00 55.34 91 GLY A N 1
ATOM 707 C CA . GLY A 1 91 ? 8.982 -1.407 -27.796 1.00 55.34 91 GLY A CA 1
ATOM 708 C C . GLY A 1 91 ? 8.116 -2.184 -28.798 1.00 55.34 91 GLY A C 1
ATOM 709 O O . GLY A 1 91 ? 8.522 -2.339 -29.952 1.00 55.34 91 GLY A O 1
ATOM 710 N N . VAL A 1 92 ? 6.925 -2.659 -28.408 1.00 55.00 92 VAL A N 1
ATOM 711 C CA . VAL A 1 92 ? 5.941 -3.212 -29.350 1.00 55.00 92 VAL A CA 1
ATOM 712 C C . VAL A 1 92 ? 5.025 -2.086 -29.833 1.00 55.00 92 VAL A C 1
ATOM 714 O O . VAL A 1 92 ? 4.167 -1.606 -29.098 1.00 55.00 92 VAL A O 1
ATOM 717 N N . GLU A 1 93 ? 5.188 -1.664 -31.089 1.00 54.00 93 GLU A N 1
ATOM 718 C CA . GLU A 1 93 ? 4.296 -0.695 -31.736 1.00 54.00 93 GLU A CA 1
ATOM 719 C C . GLU A 1 93 ? 2.909 -1.316 -31.995 1.00 54.00 93 GLU A C 1
ATOM 721 O O . GLU A 1 93 ? 2.625 -1.831 -33.078 1.00 54.00 93 GLU A O 1
ATOM 726 N N . THR A 1 94 ? 2.012 -1.266 -31.013 1.00 55.03 94 THR A N 1
ATOM 727 C CA . THR A 1 94 ? 0.571 -1.454 -31.237 1.00 55.03 94 THR A CA 1
ATOM 728 C C . THR A 1 94 ? -0.098 -0.086 -31.284 1.00 55.03 94 THR A C 1
ATOM 730 O O . THR A 1 94 ? -0.070 0.654 -30.307 1.00 55.03 94 THR A O 1
ATOM 733 N N . ASP A 1 95 ? -0.656 0.277 -32.441 1.00 58.88 95 ASP A N 1
ATOM 734 C CA . ASP A 1 95 ? -1.391 1.534 -32.666 1.00 58.88 95 ASP A CA 1
ATOM 735 C C . ASP A 1 95 ? -0.594 2.844 -32.438 1.00 58.88 95 ASP A C 1
ATOM 737 O O . ASP A 1 95 ? -1.178 3.909 -32.240 1.00 58.88 95 ASP A O 1
ATOM 741 N N . GLY A 1 96 ? 0.743 2.799 -32.534 1.00 54.44 96 GLY A N 1
ATOM 742 C CA . GLY A 1 96 ? 1.605 3.993 -32.550 1.00 54.44 96 GLY A CA 1
ATOM 743 C C . GLY A 1 96 ? 1.812 4.677 -31.194 1.00 54.44 96 GLY A C 1
ATOM 744 O O . GLY A 1 96 ? 2.225 5.837 -31.160 1.00 54.44 96 GLY A O 1
ATOM 745 N N . VAL A 1 97 ? 1.527 3.985 -30.087 1.00 56.12 97 VAL A N 1
ATOM 746 C CA . VAL A 1 97 ? 1.799 4.464 -28.726 1.00 56.12 97 VAL A CA 1
ATOM 747 C C . VAL A 1 97 ? 2.831 3.542 -28.088 1.00 56.12 97 VAL A C 1
ATOM 749 O O . VAL A 1 97 ? 2.553 2.368 -27.865 1.00 56.12 97 VAL A O 1
ATOM 752 N N . GLU A 1 98 ? 4.023 4.064 -27.795 1.00 56.66 98 GLU A N 1
ATOM 753 C CA . GLU A 1 98 ? 5.000 3.333 -26.988 1.00 56.66 98 GLU A CA 1
ATOM 754 C C . GLU A 1 98 ? 4.441 3.140 -25.570 1.00 56.66 98 GLU A C 1
ATOM 756 O O . GLU A 1 98 ? 4.010 4.094 -24.914 1.00 56.66 98 GLU A O 1
ATOM 761 N N . SER A 1 99 ? 4.412 1.896 -25.093 1.00 65.31 99 SER A N 1
ATOM 762 C CA . SER A 1 99 ? 3.997 1.595 -23.723 1.00 65.31 99 SER A CA 1
ATOM 763 C C . SER A 1 99 ? 5.116 1.972 -22.759 1.00 65.31 99 SER A C 1
ATOM 765 O O . SER A 1 99 ? 5.979 1.157 -22.476 1.00 65.31 99 SER A O 1
ATOM 767 N N . GLU A 1 100 ? 5.100 3.208 -22.256 1.00 72.44 100 GLU A N 1
ATOM 768 C CA . GLU A 1 100 ? 6.021 3.626 -21.192 1.00 72.44 100 GLU A CA 1
ATOM 769 C C . GLU A 1 100 ? 5.735 2.879 -19.870 1.00 72.44 100 GLU A C 1
ATOM 771 O O . GLU A 1 100 ? 4.546 2.669 -19.530 1.00 72.44 100 GLU A O 1
ATOM 776 N N . PRO A 1 101 ? 6.784 2.576 -19.072 1.00 84.12 101 PRO A N 1
ATOM 777 C CA . PRO A 1 101 ? 6.618 1.950 -17.771 1.00 84.12 101 PRO A CA 1
ATOM 778 C C . PRO A 1 101 ? 5.774 2.852 -16.869 1.00 84.12 101 PRO A C 1
ATOM 780 O O . PRO A 1 101 ? 6.021 4.055 -16.730 1.00 84.12 101 PRO A O 1
ATOM 783 N N . HIS A 1 102 ? 4.762 2.277 -16.227 1.00 90.06 102 HIS A N 1
ATOM 784 C CA . HIS A 1 102 ? 3.888 2.995 -15.301 1.00 90.06 102 HIS A CA 1
ATOM 785 C C . HIS A 1 102 ? 3.709 2.221 -13.998 1.00 90.06 102 HIS A C 1
ATOM 787 O O . HIS A 1 102 ? 3.932 1.012 -13.955 1.00 90.06 102 HIS A O 1
ATOM 793 N N . ALA A 1 103 ? 3.324 2.941 -12.943 1.00 95.75 103 ALA A N 1
ATOM 794 C CA . ALA A 1 103 ? 2.980 2.334 -11.665 1.00 95.75 103 ALA A CA 1
ATOM 795 C C . ALA A 1 103 ? 1.601 1.668 -11.753 1.00 95.75 103 ALA A C 1
ATOM 797 O O . ALA A 1 103 ? 0.735 2.170 -12.466 1.00 95.75 103 ALA A O 1
ATOM 798 N N . LEU A 1 104 ? 1.410 0.563 -11.040 1.00 97.75 104 LEU A N 1
ATOM 799 C CA . LEU A 1 104 ? 0.079 0.016 -10.775 1.00 97.75 104 LEU A CA 1
ATOM 800 C C . LEU A 1 104 ? -0.697 0.949 -9.845 1.00 97.75 104 LEU A C 1
ATOM 802 O O . LEU A 1 104 ? -0.088 1.604 -9.007 1.00 97.75 104 LEU A O 1
ATOM 806 N N . ASP A 1 105 ? -2.018 0.955 -9.950 1.00 98.12 105 ASP A N 1
ATOM 807 C CA . ASP A 1 105 ? -2.901 1.669 -9.025 1.00 98.12 105 ASP A CA 1
ATOM 808 C C . ASP A 1 105 ? -3.401 0.707 -7.933 1.00 98.12 105 ASP A C 1
ATOM 810 O O . ASP A 1 105 ? -3.394 -0.514 -8.127 1.00 98.12 105 ASP A O 1
ATOM 814 N N . VAL A 1 106 ? -3.844 1.237 -6.791 1.00 98.69 106 VAL A N 1
ATOM 815 C CA . VAL A 1 106 ? -4.533 0.454 -5.751 1.00 98.69 106 VAL A CA 1
ATOM 816 C C . VAL A 1 106 ? -6.037 0.650 -5.897 1.00 98.69 106 VAL A C 1
ATOM 818 O O . VAL A 1 106 ? -6.528 1.762 -5.730 1.00 98.69 106 VAL A O 1
ATOM 821 N N . GLU A 1 107 ? -6.775 -0.431 -6.148 1.00 98.44 107 GLU A N 1
ATOM 822 C CA . GLU A 1 107 ? -8.238 -0.410 -6.241 1.00 98.44 107 GLU A CA 1
ATOM 823 C C . GLU A 1 107 ? -8.898 -1.379 -5.242 1.00 98.44 107 GLU A C 1
ATOM 825 O O . GLU A 1 107 ? -8.393 -2.486 -5.041 1.00 98.44 107 GLU A O 1
ATOM 830 N N . PRO A 1 108 ? -10.048 -1.019 -4.642 1.00 98.00 108 PRO A N 1
ATOM 831 C CA . PRO A 1 108 ? -10.681 0.299 -4.727 1.00 98.00 108 PRO A CA 1
ATOM 832 C C . PRO A 1 108 ? -9.821 1.393 -4.070 1.00 98.00 108 PRO A C 1
ATOM 834 O O . PRO A 1 108 ? -9.237 1.145 -3.015 1.00 98.00 108 PRO A O 1
ATOM 837 N N . GLU A 1 109 ? -9.799 2.604 -4.642 1.00 94.75 109 GLU A N 1
ATOM 838 C CA . GLU A 1 109 ? -9.086 3.766 -4.061 1.00 94.75 109 GLU A CA 1
ATOM 839 C C . GLU A 1 109 ? -9.446 3.965 -2.573 1.00 94.75 109 GLU A C 1
ATOM 841 O O . GLU A 1 109 ? -8.590 4.179 -1.717 1.00 94.75 109 GLU A O 1
ATOM 846 N N . LEU A 1 110 ? -10.726 3.796 -2.228 1.00 95.88 110 LEU A N 1
ATOM 847 C CA . LEU A 1 110 ? -11.187 3.725 -0.844 1.00 95.88 110 LEU A CA 1
ATOM 848 C C . LEU A 1 110 ? -12.184 2.578 -0.669 1.00 95.88 110 LEU A C 1
ATOM 850 O O . LEU A 1 110 ? -13.364 2.700 -1.002 1.00 95.88 110 LEU A O 1
ATOM 854 N N . GLY A 1 111 ? -11.724 1.468 -0.097 1.00 96.12 111 GLY A N 1
ATOM 855 C CA . GLY A 1 111 ? -12.581 0.333 0.222 1.00 96.12 111 GLY A CA 1
ATOM 856 C C . GLY A 1 111 ? -11.821 -0.878 0.764 1.00 96.12 111 GLY A C 1
ATOM 857 O O . GLY A 1 111 ? -10.602 -0.827 0.938 1.00 96.12 111 GLY A O 1
ATOM 858 N N . PRO A 1 112 ? -12.550 -1.956 1.100 1.00 97.38 112 PRO A N 1
ATOM 859 C CA . PRO A 1 112 ? -11.951 -3.209 1.536 1.00 97.38 112 PRO A CA 1
ATOM 860 C C . PRO A 1 112 ? -11.369 -3.981 0.347 1.00 97.38 112 PRO A C 1
ATOM 862 O O . PRO A 1 112 ? -11.697 -3.690 -0.799 1.00 97.38 112 PRO A O 1
ATOM 865 N N . ASP A 1 113 ? -10.584 -5.018 0.650 1.00 97.69 113 ASP A N 1
ATOM 866 C CA . ASP A 1 113 ? -10.038 -5.958 -0.342 1.00 97.69 113 ASP A CA 1
ATOM 867 C C . ASP A 1 113 ? -9.195 -5.269 -1.441 1.00 97.69 113 ASP A C 1
ATOM 869 O O . ASP A 1 113 ? -9.541 -5.313 -2.623 1.00 97.69 113 ASP A O 1
ATOM 873 N N . PRO A 1 114 ? -8.107 -4.568 -1.060 1.00 98.62 114 PRO A N 1
ATOM 874 C CA . PRO A 1 114 ? -7.314 -3.778 -1.993 1.00 98.62 114 PRO A CA 1
ATOM 875 C C . PRO A 1 114 ? -6.468 -4.654 -2.925 1.00 98.62 114 PRO A C 1
ATOM 877 O O . PRO A 1 114 ? -5.842 -5.636 -2.509 1.00 98.62 114 PRO A O 1
ATOM 880 N N . HIS A 1 115 ? -6.391 -4.237 -4.183 1.00 98.81 115 HIS A N 1
ATOM 881 C CA . HIS A 1 115 ? -5.678 -4.911 -5.255 1.00 98.81 115 HIS A CA 1
ATOM 882 C C . HIS A 1 115 ? -4.800 -3.938 -6.033 1.00 98.81 115 HIS A C 1
ATOM 884 O O . HIS A 1 115 ? -5.198 -2.810 -6.306 1.00 98.81 115 HIS A O 1
ATOM 890 N N . TRP A 1 116 ? -3.637 -4.415 -6.465 1.00 98.62 116 TRP A N 1
ATOM 891 C CA . TRP A 1 116 ? -2.842 -3.758 -7.489 1.00 98.62 116 TRP A CA 1
ATOM 892 C C . TRP A 1 116 ? -3.473 -3.994 -8.855 1.00 98.62 116 TRP A C 1
ATOM 894 O O . TRP A 1 116 ? -3.689 -5.143 -9.260 1.00 98.62 116 TRP A O 1
ATOM 904 N N . VAL A 1 117 ? -3.742 -2.921 -9.586 1.00 98.38 117 VAL A N 1
ATOM 905 C CA . VAL A 1 117 ? -4.371 -2.970 -10.905 1.00 98.38 117 VAL A CA 1
ATOM 906 C C . VAL A 1 117 ? -3.544 -2.220 -11.934 1.00 98.38 117 VAL A C 1
ATOM 908 O O . VAL A 1 117 ? -2.889 -1.223 -11.641 1.00 98.38 117 VAL A O 1
ATOM 911 N N . CYS A 1 118 ? -3.585 -2.686 -13.176 1.00 96.31 118 CYS A N 1
ATOM 912 C CA . CYS A 1 118 ? -3.098 -1.897 -14.294 1.00 96.31 118 CYS A CA 1
ATOM 913 C C . CYS A 1 118 ? -4.253 -1.039 -14.817 1.00 96.31 118 CYS A C 1
ATOM 915 O O . CYS A 1 118 ? -5.104 -1.545 -15.553 1.00 96.31 118 CYS A O 1
ATOM 917 N N . GLY A 1 119 ? -4.268 0.256 -14.489 1.00 90.94 119 GLY A N 1
ATOM 918 C CA . GLY A 1 119 ? -5.297 1.182 -14.971 1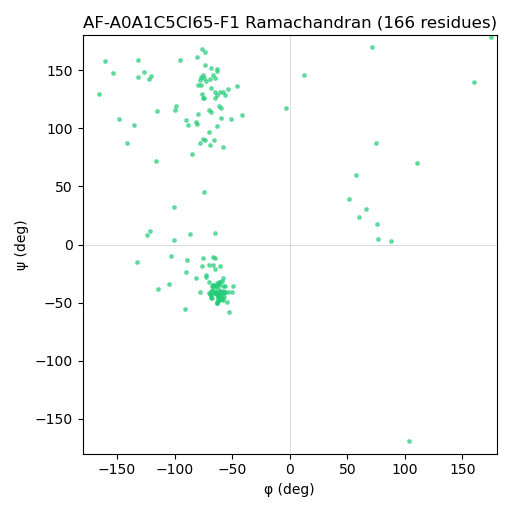.00 90.94 119 GLY A CA 1
ATOM 919 C C . GLY A 1 119 ? -5.373 1.273 -16.501 1.00 90.94 119 GLY A C 1
ATOM 920 O O . GLY A 1 119 ? -6.460 1.412 -17.058 1.00 90.94 119 GLY A O 1
ATOM 921 N N . LYS A 1 120 ? -4.242 1.106 -17.210 1.00 90.12 120 LYS A N 1
ATOM 922 C CA . LYS A 1 120 ? -4.212 1.114 -18.687 1.00 90.12 120 LYS A CA 1
ATOM 923 C C . LYS A 1 120 ? -4.920 -0.098 -19.302 1.00 90.12 120 LYS A C 1
ATOM 925 O O . LYS A 1 120 ? -5.673 0.057 -20.259 1.00 90.12 120 LYS A O 1
ATOM 930 N N . ALA A 1 121 ? -4.657 -1.295 -18.780 1.00 89.81 121 ALA A N 1
ATOM 931 C CA . ALA A 1 121 ? -5.206 -2.542 -19.313 1.00 89.81 121 ALA A CA 1
ATOM 932 C C . ALA A 1 121 ? -6.558 -2.924 -18.682 1.00 89.81 121 ALA A C 1
ATOM 934 O O . ALA A 1 121 ? -7.245 -3.802 -19.200 1.00 89.81 121 ALA A 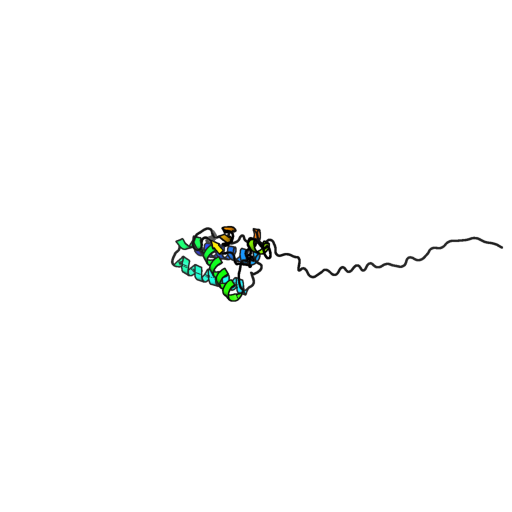O 1
ATOM 935 N N . GLY A 1 122 ? -6.950 -2.279 -17.578 1.00 92.44 122 GLY A N 1
ATOM 936 C CA . GLY A 1 122 ? -8.191 -2.571 -16.861 1.00 92.44 122 GLY A CA 1
ATOM 937 C C . GLY A 1 122 ? -8.199 -3.957 -16.211 1.00 92.44 122 GLY A C 1
ATOM 938 O O . GLY A 1 122 ? -9.254 -4.585 -16.123 1.00 92.44 122 GLY A O 1
ATOM 939 N N . VAL A 1 123 ? -7.030 -4.458 -15.799 1.00 95.62 123 VAL A N 1
ATOM 940 C CA . VAL A 1 123 ? -6.871 -5.798 -15.213 1.00 95.62 123 VAL A CA 1
ATOM 941 C C . VAL A 1 123 ? -6.308 -5.731 -13.801 1.00 95.62 123 VAL A C 1
ATOM 943 O O . VAL A 1 123 ? -5.455 -4.898 -13.488 1.00 95.62 123 VAL A O 1
ATOM 946 N N . VAL A 1 124 ? -6.765 -6.658 -12.962 1.00 98.06 124 VAL A N 1
ATOM 947 C CA . VAL A 1 124 ? -6.182 -6.912 -11.644 1.00 98.06 124 VAL A CA 1
ATOM 948 C C . VAL A 1 124 ? -4.882 -7.687 -11.824 1.00 98.06 124 VAL A C 1
ATOM 950 O O . VAL A 1 124 ? -4.862 -8.703 -12.516 1.00 98.06 124 VAL A O 1
ATOM 953 N N . ILE A 1 125 ? -3.814 -7.209 -11.190 1.00 97.81 125 ILE A N 1
ATOM 954 C CA . ILE A 1 125 ? -2.505 -7.862 -11.192 1.00 97.81 125 ILE A CA 1
ATOM 955 C C . ILE A 1 125 ? -2.398 -8.819 -10.009 1.00 97.81 125 ILE A C 1
ATOM 957 O O . ILE A 1 125 ? -2.149 -10.005 -10.198 1.00 97.81 125 ILE A O 1
ATOM 961 N N . ALA A 1 126 ? -2.611 -8.316 -8.794 1.00 98.38 126 ALA A N 1
ATOM 962 C CA . ALA A 1 126 ? -2.544 -9.109 -7.571 1.00 98.38 126 ALA A CA 1
ATOM 963 C C . ALA A 1 126 ? -3.290 -8.412 -6.428 1.00 98.38 126 ALA A C 1
ATOM 965 O O . ALA A 1 126 ? -3.444 -7.193 -6.437 1.00 98.38 126 ALA A O 1
ATOM 966 N N . ALA A 1 127 ? -3.703 -9.169 -5.411 1.00 98.62 127 ALA A N 1
ATOM 967 C CA . ALA A 1 127 ? -4.080 -8.578 -4.128 1.00 98.62 127 ALA A CA 1
ATOM 968 C C . ALA A 1 127 ? -2.865 -7.886 -3.484 1.00 98.62 127 ALA A C 1
ATOM 970 O O . ALA A 1 127 ? -1.724 -8.321 -3.686 1.00 98.62 127 ALA A O 1
ATOM 971 N N . VAL A 1 128 ? -3.096 -6.845 -2.680 1.00 98.69 128 VAL A N 1
ATOM 972 C CA . VAL A 1 128 ? -2.023 -6.249 -1.867 1.00 98.69 128 VAL A CA 1
ATOM 973 C C . VAL A 1 128 ? -1.428 -7.321 -0.943 1.00 98.69 128 VAL A C 1
ATOM 975 O O . VAL A 1 128 ? -2.144 -8.073 -0.282 1.00 98.69 128 VAL A O 1
ATOM 978 N N . GLY A 1 129 ? -0.103 -7.412 -0.924 1.00 98.50 129 GLY A N 1
ATOM 979 C CA . GLY A 1 129 ? 0.716 -8.429 -0.267 1.00 98.50 129 GLY A CA 1
ATOM 980 C C . GLY A 1 129 ? 1.010 -9.670 -1.105 1.00 98.50 129 GLY A C 1
ATOM 981 O O . GLY A 1 129 ? 1.613 -10.612 -0.590 1.00 98.50 129 GLY A O 1
ATOM 982 N N . SER A 1 130 ? 0.573 -9.709 -2.366 1.00 98.38 130 SER A N 1
ATOM 983 C CA . SER A 1 130 ? 0.709 -10.876 -3.248 1.00 98.38 130 SER A CA 1
ATOM 984 C C . SER A 1 130 ? 1.491 -10.607 -4.539 1.00 98.38 130 SER A C 1
ATOM 986 O O . SER A 1 130 ? 1.507 -11.479 -5.414 1.00 98.38 130 SER A O 1
ATOM 988 N N . LEU A 1 131 ? 2.183 -9.465 -4.681 1.00 97.50 131 LEU A N 1
ATOM 989 C CA . LEU A 1 131 ? 2.960 -9.154 -5.895 1.00 97.50 131 LEU A CA 1
ATOM 990 C C . LEU A 1 131 ? 4.037 -10.198 -6.212 1.00 97.50 131 LEU A C 1
ATOM 992 O O . LEU A 1 131 ? 4.325 -10.438 -7.382 1.00 97.50 131 LEU A O 1
ATOM 996 N N . GLY A 1 132 ? 4.579 -10.882 -5.200 1.00 95.75 132 GLY A N 1
ATOM 997 C CA . GLY A 1 132 ? 5.583 -11.939 -5.392 1.00 95.75 132 GLY A CA 1
ATOM 998 C C . GLY A 1 132 ? 5.100 -13.124 -6.235 1.00 95.75 132 GLY A C 1
ATOM 999 O O . GLY A 1 132 ? 5.915 -13.865 -6.774 1.00 95.75 132 GLY A O 1
ATOM 1000 N N . SER A 1 133 ? 3.783 -13.298 -6.395 1.00 92.88 133 SER A N 1
ATOM 1001 C CA . SER A 1 133 ? 3.221 -14.316 -7.293 1.00 92.88 133 SER A CA 1
ATOM 1002 C C . SER A 1 133 ? 3.297 -13.942 -8.778 1.00 92.88 133 SER A C 1
ATOM 1004 O O . SER A 1 133 ? 3.189 -14.829 -9.622 1.00 92.88 133 SER A O 1
ATOM 1006 N N . VAL A 1 134 ? 3.494 -12.655 -9.092 1.00 93.25 134 VAL A N 1
ATOM 1007 C CA . VAL A 1 134 ? 3.492 -12.119 -10.463 1.00 93.25 134 VAL A CA 1
ATOM 1008 C C . VAL A 1 134 ? 4.864 -11.593 -10.877 1.00 93.25 134 VAL A C 1
ATOM 1010 O O . VAL A 1 134 ? 5.263 -11.800 -12.016 1.00 93.25 134 VAL A O 1
ATOM 1013 N N . LEU A 1 135 ? 5.602 -10.947 -9.970 1.00 87.44 135 LEU A N 1
ATOM 1014 C CA . LEU A 1 135 ? 6.924 -10.382 -10.275 1.00 87.44 135 LEU A CA 1
ATOM 1015 C C . LEU A 1 135 ? 8.037 -11.444 -10.371 1.00 87.44 135 LEU A C 1
ATOM 1017 O O . LEU A 1 135 ? 9.11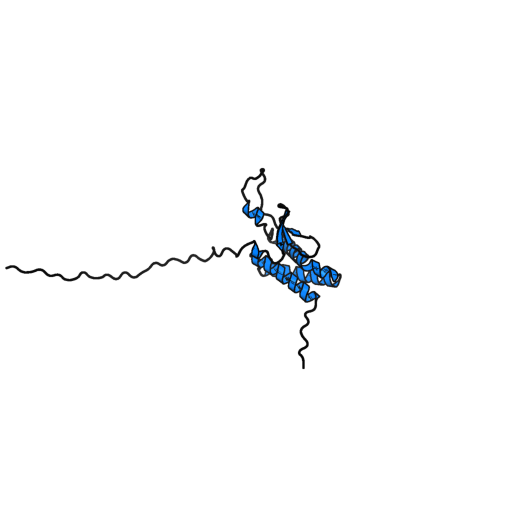5 -11.148 -10.872 1.00 87.44 135 LEU A O 1
ATOM 1021 N N . GLY A 1 136 ? 7.765 -12.684 -9.944 1.00 67.56 136 GLY A N 1
ATOM 1022 C CA . GLY A 1 136 ? 8.765 -13.752 -9.869 1.00 67.56 136 GLY A CA 1
ATOM 1023 C C . GLY A 1 136 ? 9.777 -13.537 -8.731 1.00 67.56 136 GLY A C 1
ATOM 1024 O O . GLY A 1 136 ? 9.772 -12.493 -8.078 1.00 67.56 136 GLY A O 1
ATOM 1025 N N . PRO A 1 137 ? 10.623 -14.538 -8.418 1.00 59.12 137 PRO A N 1
ATOM 1026 C CA . PRO A 1 137 ? 11.787 -14.298 -7.572 1.00 59.12 137 PRO A CA 1
ATOM 1027 C C . PRO A 1 137 ? 12.735 -13.308 -8.274 1.00 59.12 137 PRO A C 1
ATOM 1029 O O . PRO A 1 137 ? 12.794 -13.324 -9.506 1.00 59.12 137 PRO A O 1
ATOM 1032 N N . PRO A 1 138 ? 13.488 -12.476 -7.528 1.00 53.25 138 PRO A N 1
ATOM 1033 C CA . PRO A 1 138 ? 14.556 -11.685 -8.125 1.00 53.25 138 PRO A CA 1
ATOM 1034 C C . PRO A 1 138 ? 15.486 -12.622 -8.900 1.00 53.25 138 PRO A C 1
ATOM 1036 O O . PRO A 1 138 ? 15.824 -13.709 -8.429 1.00 53.25 138 PRO A O 1
ATOM 1039 N N . ASP A 1 139 ? 15.831 -12.226 -10.120 1.00 53.53 139 ASP A N 1
ATOM 1040 C CA . ASP A 1 139 ? 16.687 -13.002 -11.007 1.00 53.53 139 ASP A CA 1
ATOM 1041 C C . ASP A 1 139 ? 18.053 -13.208 -10.313 1.00 53.53 139 ASP A C 1
ATOM 1043 O O . ASP A 1 139 ? 18.835 -12.268 -10.182 1.00 53.53 139 ASP A O 1
ATOM 1047 N N . ASP A 1 140 ? 18.369 -14.430 -9.860 1.00 52.34 140 ASP A N 1
ATOM 1048 C CA . ASP A 1 140 ? 19.661 -14.808 -9.235 1.00 52.34 140 ASP A CA 1
ATOM 1049 C C . ASP A 1 140 ? 20.863 -14.695 -10.214 1.00 52.34 140 ASP A C 1
ATOM 1051 O O . ASP A 1 140 ? 21.982 -15.139 -9.937 1.00 52.34 140 ASP A O 1
ATOM 1055 N N . SER A 1 141 ? 20.640 -14.103 -11.388 1.00 52.34 141 SER A N 1
ATOM 1056 C CA . SER A 1 141 ? 21.583 -13.940 -12.493 1.00 52.34 141 SER A CA 1
ATOM 1057 C C . SER A 1 141 ? 22.768 -13.007 -12.189 1.00 52.34 141 SER A C 1
ATOM 1059 O O . SER A 1 141 ? 23.736 -13.012 -12.949 1.00 52.34 141 SER A O 1
ATOM 1061 N N . ASP A 1 142 ? 22.749 -12.265 -11.075 1.00 48.50 142 ASP A N 1
ATOM 1062 C CA . ASP A 1 142 ? 23.857 -11.408 -10.604 1.00 48.50 142 ASP A CA 1
ATOM 1063 C C . ASP A 1 142 ? 24.694 -12.057 -9.475 1.00 48.50 142 ASP A C 1
ATOM 1065 O O . ASP A 1 142 ? 25.245 -11.408 -8.584 1.00 48.50 142 ASP A O 1
ATOM 1069 N N . GLY A 1 143 ? 24.823 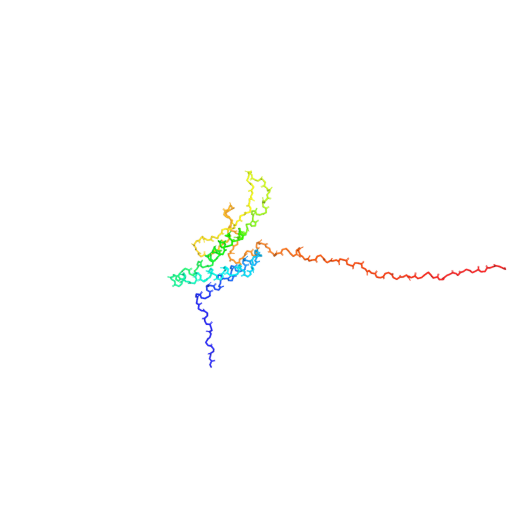-13.386 -9.498 1.00 40.88 143 GLY A N 1
ATOM 1070 C CA . GLY A 1 143 ? 25.856 -14.085 -8.733 1.00 40.88 143 GLY A CA 1
ATOM 1071 C C . GLY A 1 143 ? 27.256 -13.775 -9.294 1.00 40.88 143 GLY A C 1
ATOM 1072 O O . GLY A 1 143 ? 27.452 -13.851 -10.510 1.00 40.88 143 GLY A O 1
ATOM 1073 N N . PRO A 1 144 ? 28.274 -13.464 -8.461 1.00 46.41 144 PRO A N 1
ATOM 1074 C CA . PRO A 1 144 ? 29.610 -13.168 -8.961 1.00 46.41 144 PRO A CA 1
ATOM 1075 C C . PRO A 1 144 ? 30.150 -14.392 -9.698 1.00 46.41 144 PRO A C 1
ATOM 1077 O O . PRO A 1 144 ? 30.281 -15.470 -9.115 1.00 46.41 144 PRO A O 1
ATOM 1080 N N . GLY A 1 145 ? 30.443 -14.205 -10.987 1.00 45.38 145 GLY A N 1
ATOM 1081 C CA . GLY A 1 145 ? 30.938 -15.231 -11.894 1.00 45.38 145 GLY A CA 1
ATOM 1082 C C . GLY A 1 145 ? 31.978 -16.126 -11.228 1.00 45.38 145 GLY A C 1
ATOM 1083 O O . GLY A 1 145 ? 33.092 -15.700 -10.921 1.00 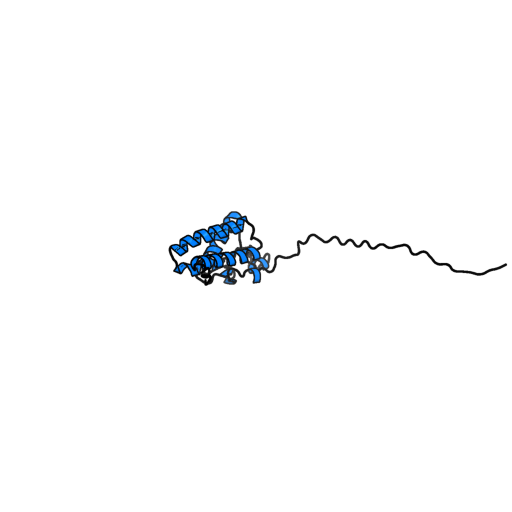45.38 145 GLY A O 1
ATOM 1084 N N . GLY A 1 146 ? 31.593 -17.383 -11.005 1.00 42.81 146 GLY A N 1
ATOM 1085 C CA . GLY A 1 146 ? 32.504 -18.431 -10.585 1.00 42.81 146 GLY A CA 1
ATOM 1086 C C . GLY A 1 146 ? 33.537 -18.637 -11.682 1.00 42.81 146 GLY A C 1
ATOM 1087 O O . GLY A 1 146 ? 33.254 -19.260 -12.703 1.00 42.81 146 GLY A O 1
ATOM 1088 N N . SER A 1 147 ? 34.731 -18.089 -11.474 1.00 51.47 147 SER A N 1
ATOM 1089 C CA . SER A 1 147 ? 35.922 -18.398 -12.252 1.00 51.47 147 SER A CA 1
ATOM 1090 C C . SER A 1 147 ? 36.091 -19.915 -12.305 1.00 51.47 147 SER A C 1
ATOM 1092 O O . SER A 1 147 ? 36.429 -20.548 -11.305 1.00 51.47 147 SER A O 1
ATOM 1094 N N . GLY A 1 148 ? 35.829 -20.502 -13.471 1.00 45.94 148 GLY A N 1
ATOM 1095 C CA . GLY A 1 148 ? 36.172 -21.884 -13.763 1.00 45.94 148 GLY A CA 1
ATOM 1096 C C . GLY A 1 148 ? 37.688 -22.035 -13.773 1.00 45.94 148 GLY A C 1
ATOM 1097 O O . GLY A 1 148 ? 38.321 -21.869 -14.811 1.00 45.94 148 GLY A O 1
ATOM 1098 N N . ASP A 1 149 ? 38.273 -22.339 -12.616 1.00 48.69 149 ASP A N 1
ATOM 1099 C CA . ASP A 1 149 ? 39.648 -22.817 -12.523 1.00 48.69 149 ASP A CA 1
ATOM 1100 C C . ASP A 1 149 ? 39.670 -24.299 -12.919 1.00 48.69 149 ASP A C 1
ATOM 1102 O O . ASP A 1 149 ? 39.502 -25.214 -12.114 1.00 48.69 149 ASP A O 1
ATOM 1106 N N . SER A 1 150 ? 39.805 -24.548 -14.219 1.00 54.19 150 SER A N 1
ATOM 1107 C CA . SER A 1 150 ? 40.178 -25.858 -14.745 1.00 54.19 150 SER A CA 1
ATOM 1108 C C . SER A 1 150 ? 41.704 -25.984 -14.742 1.00 54.19 150 SER A C 1
ATOM 1110 O O . SER A 1 150 ? 42.350 -25.844 -15.779 1.00 54.19 150 SER A O 1
ATOM 1112 N N . GLY A 1 151 ? 42.277 -26.242 -13.563 1.00 41.94 151 GLY A N 1
ATOM 1113 C CA . GLY A 1 151 ? 43.700 -26.520 -13.349 1.00 41.94 151 GLY A CA 1
ATOM 1114 C C . GLY A 1 151 ? 43.948 -27.938 -12.825 1.00 41.94 151 GLY A C 1
ATOM 1115 O O . GLY A 1 151 ? 44.294 -28.128 -11.663 1.00 41.94 151 GLY A O 1
ATOM 1116 N N . GLY A 1 152 ? 43.768 -28.962 -13.664 1.00 48.88 152 GLY A N 1
ATOM 1117 C CA . GLY A 1 152 ? 44.149 -30.341 -13.325 1.00 48.88 152 GLY A CA 1
ATOM 1118 C C . GLY A 1 152 ? 45.668 -30.569 -13.451 1.00 48.88 152 GLY A C 1
ATOM 1119 O O . GLY A 1 152 ? 46.257 -30.131 -14.441 1.00 48.88 152 GLY A O 1
ATOM 1120 N N . PRO A 1 153 ? 46.337 -31.275 -12.516 1.00 52.12 153 PRO A N 1
ATOM 1121 C CA . PRO A 1 153 ? 47.764 -31.558 -12.635 1.00 52.12 153 PRO A CA 1
ATOM 1122 C C . PRO A 1 153 ? 48.013 -32.760 -13.562 1.00 52.12 153 PRO A C 1
ATOM 1124 O O . PRO A 1 153 ? 47.804 -33.914 -13.191 1.00 52.12 153 PRO A O 1
ATOM 1127 N N . GLY A 1 154 ? 48.493 -32.493 -14.778 1.00 44.56 154 GLY A N 1
ATOM 1128 C CA . GLY A 1 154 ? 49.054 -33.509 -15.672 1.00 44.56 154 GLY A CA 1
ATOM 1129 C C . G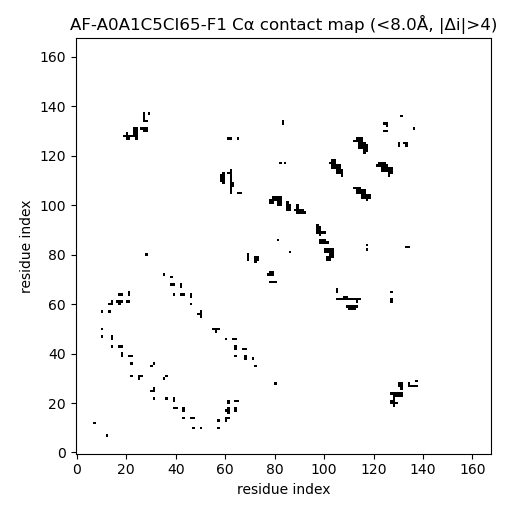LY A 1 154 ? 50.502 -33.828 -15.292 1.00 44.56 154 GLY A C 1
ATOM 1130 O O . GLY A 1 154 ? 51.406 -33.047 -15.578 1.00 44.56 154 GLY A O 1
ATOM 1131 N N . GLY A 1 155 ? 50.730 -34.968 -14.638 1.00 51.31 155 GLY A N 1
ATOM 1132 C CA . GLY A 1 155 ? 52.072 -35.507 -14.399 1.00 51.31 155 GLY A CA 1
ATOM 1133 C C . GLY A 1 155 ? 52.657 -36.169 -15.659 1.00 51.31 155 GLY A C 1
ATOM 1134 O O . GLY A 1 155 ? 51.913 -36.809 -16.404 1.00 51.31 155 GLY A O 1
ATOM 1135 N N . PRO A 1 156 ? 53.973 -36.068 -15.922 1.00 55.16 156 PRO A N 1
ATOM 1136 C CA . PRO A 1 156 ? 54.589 -36.764 -17.045 1.00 55.16 156 PRO A CA 1
ATOM 1137 C C . PRO A 1 156 ? 54.841 -38.243 -16.704 1.00 55.16 156 PRO A C 1
ATOM 1139 O O . PRO A 1 156 ? 55.683 -38.573 -15.870 1.00 55.16 156 PRO A O 1
ATOM 1142 N N . GLY A 1 157 ? 54.115 -39.139 -17.378 1.00 45.22 157 GLY A N 1
ATOM 1143 C CA . GLY A 1 157 ? 54.437 -40.564 -17.457 1.00 45.22 157 GLY A CA 1
ATOM 1144 C C . GLY A 1 157 ? 55.630 -40.793 -18.390 1.00 45.22 157 GLY A C 1
ATOM 1145 O O . GLY A 1 157 ? 55.627 -40.331 -19.530 1.00 45.22 157 GLY A O 1
ATOM 1146 N N . GLY A 1 158 ? 56.666 -41.471 -17.894 1.00 50.75 158 GLY A N 1
ATOM 1147 C CA . GLY A 1 158 ? 57.864 -41.811 -18.665 1.00 50.75 158 GLY A CA 1
ATOM 1148 C C . GLY A 1 158 ? 57.629 -42.939 -19.682 1.00 50.75 158 GLY A C 1
ATOM 1149 O O . GLY A 1 158 ? 56.743 -43.772 -19.479 1.00 50.75 158 GLY A O 1
ATOM 1150 N N . PRO A 1 159 ? 58.418 -43.008 -20.770 1.00 60.19 159 PRO A N 1
ATOM 1151 C CA . PRO A 1 159 ? 58.343 -44.116 -21.710 1.00 60.19 159 PRO A CA 1
ATOM 1152 C C . PRO A 1 159 ? 59.097 -45.349 -21.196 1.00 60.19 159 PRO A C 1
ATOM 1154 O O . PRO A 1 159 ? 60.200 -45.264 -20.652 1.00 60.19 159 PRO A O 1
ATOM 1157 N N . GLY A 1 160 ? 58.444 -46.497 -21.380 1.00 47.09 160 GLY A N 1
ATOM 1158 C CA . GLY A 1 160 ? 58.892 -47.821 -20.983 1.00 47.09 160 GLY A CA 1
ATOM 1159 C C . GLY A 1 160 ? 60.013 -48.407 -21.840 1.00 47.09 160 GLY A C 1
ATOM 1160 O O . GLY A 1 160 ? 60.326 -47.951 -22.937 1.00 47.09 160 GLY A O 1
ATOM 1161 N N . ALA A 1 161 ? 60.604 -49.459 -21.282 1.00 53.28 161 ALA A N 1
ATOM 1162 C CA . ALA A 1 161 ? 61.635 -50.282 -21.884 1.00 53.28 161 ALA A CA 1
ATOM 1163 C C . ALA A 1 161 ? 61.065 -51.280 -22.906 1.00 53.28 161 ALA A C 1
ATOM 1165 O O . ALA A 1 161 ? 60.036 -51.910 -22.672 1.00 53.28 161 ALA A O 1
ATOM 1166 N N . SER A 1 162 ? 61.800 -51.469 -23.998 1.00 56.03 162 SER A N 1
ATOM 1167 C CA . SER A 1 162 ? 61.892 -52.657 -24.866 1.00 56.03 162 SER A CA 1
ATOM 1168 C C . SER A 1 162 ? 63.152 -52.409 -25.718 1.00 56.03 162 SER A C 1
ATOM 1170 O O . SER A 1 162 ? 63.319 -51.299 -26.199 1.00 56.03 162 SER A O 1
ATOM 1172 N N . GLY A 1 163 ? 64.149 -53.276 -25.879 1.00 52.56 163 GLY A N 1
ATOM 1173 C CA . GLY A 1 163 ? 64.174 -54.727 -25.768 1.00 52.56 163 GLY A CA 1
ATOM 1174 C C . GLY A 1 163 ? 64.373 -55.341 -27.159 1.00 52.56 163 GLY A C 1
ATOM 1175 O O . GLY A 1 163 ? 63.440 -55.930 -27.681 1.00 52.56 163 GLY A O 1
ATOM 1176 N N . GLU A 1 164 ? 65.564 -55.201 -27.751 1.00 50.59 164 GLU A N 1
ATOM 1177 C CA . GLU A 1 164 ? 66.016 -55.913 -28.965 1.00 50.59 164 GLU A CA 1
ATOM 1178 C C . GLU A 1 164 ? 67.546 -56.114 -28.857 1.00 50.59 164 GLU A C 1
ATOM 1180 O O . GLU A 1 164 ? 68.283 -55.165 -28.617 1.00 50.59 164 GLU A O 1
ATOM 1185 N N . SER A 1 165 ? 68.059 -57.327 -28.624 1.00 54.47 165 SER A N 1
ATOM 1186 C CA . SER A 1 165 ? 68.268 -58.465 -29.544 1.00 54.47 165 SER A CA 1
ATOM 1187 C C . SER A 1 165 ? 69.458 -58.289 -30.508 1.00 54.47 165 SER A C 1
ATOM 1189 O O . SER A 1 165 ? 69.307 -57.832 -31.629 1.00 54.47 165 SER A O 1
ATOM 1191 N N . GLY A 1 166 ? 70.625 -58.703 -29.992 1.00 54.53 166 GLY A N 1
ATOM 1192 C CA . GLY A 1 166 ? 71.861 -59.253 -30.583 1.00 54.53 166 GLY A CA 1
ATOM 1193 C C . GLY A 1 166 ? 72.206 -59.243 -32.083 1.00 54.53 166 GLY A C 1
ATOM 1194 O O . GLY A 1 166 ? 71.377 -59.513 -32.940 1.00 54.53 166 GLY A O 1
ATOM 1195 N N . ALA A 1 167 ? 73.517 -59.089 -32.323 1.00 53.56 167 ALA A N 1
ATOM 1196 C CA . ALA A 1 167 ? 74.420 -59.729 -33.310 1.00 53.56 167 ALA A CA 1
ATOM 1197 C C . ALA A 1 167 ? 75.646 -58.798 -33.452 1.00 53.56 167 ALA A C 1
ATOM 1199 O O . ALA A 1 167 ? 75.469 -57.586 -33.454 1.00 53.56 167 ALA A O 1
ATOM 1200 N N . SER A 1 168 ? 76.908 -59.197 -33.564 1.00 55.62 168 SER A N 1
ATOM 1201 C CA . SER A 1 168 ? 77.647 -60.460 -33.596 1.00 55.62 168 SER A CA 1
ATOM 1202 C C . SER A 1 168 ? 79.097 -60.108 -33.250 1.00 55.62 168 SER A C 1
ATOM 1204 O O . SER A 1 168 ? 79.479 -58.938 -33.482 1.00 55.62 168 SER A O 1
#

Foldseek 3Di:
DPDPDPPPDPLNVLLVVLLLLQLLQCVLQVNNDPVLNVQLVVLSVVVSVVCVVPVVQSQFSSLSSNVSSQVVCCVPPRGPDWDPVLVVCAPPDDPNDGSDIHHFHWPPNGDGFIFGHDPVVRDTQGTRSCNCVRSDDPDPVPDPDDPPPPDDDDDDDDDDDDDDDDDD

pLDDT: mean 82.69, std 20.14, range [40.88, 98.81]

Mean predicted aligned error: 12.03 Å

Secondary structure (DSSP, 8-state):
---------HHHHHHHHHHHHHHHHHHHTT---HHHHHHHHHHHHHHHHHHHH-GGGGGGHHHHHHHHHHHHHHHHT---SBPHHHHTTTT--STT------BPEEESTTSSS-EEEETTTTEEEEETT-GGGTS-S--GGGS-------------PPPPP-------

Solvent-accessible surface area (backbone atoms only — not comparable to full-atom values): 10230 Å² total; per-residue (Å²): 132,81,78,82,68,87,73,72,50,70,66,59,50,48,51,50,50,28,52,52,25,46,51,41,29,29,50,37,67,74,53,67,44,74,75,51,51,49,44,48,53,50,34,49,55,56,47,49,59,51,29,75,77,36,64,83,49,54,60,26,44,46,35,49,38,46,49,51,38,32,52,56,34,40,78,75,79,36,75,41,58,65,36,66,80,46,55,76,38,52,85,51,78,61,92,82,50,76,44,71,82,44,49,39,44,62,38,46,79,82,34,55,82,28,22,33,23,38,77,90,79,73,40,80,74,31,51,69,42,39,40,43,81,72,66,40,76,81,76,76,82,79,58,82,78,78,78,81,80,86,77,78,89,82,76,88,82,77,87,81,91,83,90,82,86,90,85,133

Sequence (168 aa):
MSDPDIEVDPLERVLHSARALVLADLIAGDVARAEVVSLVEESVSHRRWWVEQWPEGAAYVAGLVAQDVQDALMERYGRWPLCPVCAETEGVETDGVESEPHALDVEPELGPDPHWVCGKAGVVIAAVGSLGSVLGPPDDSDGPGGSGDSGGPGGPGGPGASGESGAS

Radius of gyration: 29.35 Å; Cα contacts (8 Å, |Δi|>4): 196; chains: 1; bounding box: 93×72×71 Å